Protein AF-A0A376LD91-F1 (afdb_monomer)

pLDDT: mean 70.69, std 23.69, range [25.81, 95.69]

Sequence (112 aa):
MRTGCEPTRFGNEAKTIIQGDALTELKKIPAESVDLIFADPPYNIGKNFDGLIEAWKEDLFIDWLFEVIAECHRVLKKAGQHVHHEQHGKHALYRSPVPQAFYHQKSHRLVI

Structure (mmCIF, N/CA/C/O backbone):
data_AF-A0A376LD91-F1
#
_entry.id   AF-A0A376LD91-F1
#
loop_
_atom_site.group_PDB
_atom_site.id
_atom_site.type_symbol
_atom_site.label_atom_id
_atom_site.label_alt_id
_atom_site.label_comp_id
_atom_site.label_asym_id
_atom_site.label_entity_id
_atom_site.label_seq_id
_atom_site.pdbx_PDB_ins_code
_atom_site.Cartn_x
_atom_site.Cartn_y
_atom_site.C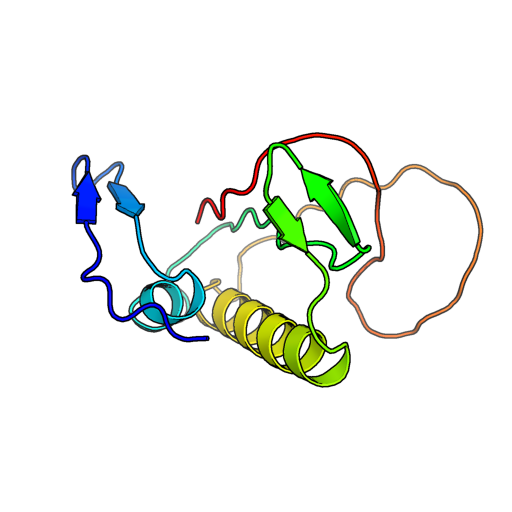artn_z
_atom_site.occupancy
_atom_site.B_iso_or_equiv
_atom_site.auth_seq_id
_atom_site.auth_comp_id
_atom_site.auth_asym_id
_atom_site.auth_atom_id
_atom_site.pdbx_PDB_model_num
ATOM 1 N N . MET A 1 1 ? 0.394 3.461 -14.716 1.00 49.72 1 MET A N 1
ATOM 2 C CA . MET A 1 1 ? -0.777 3.137 -15.567 1.00 49.72 1 MET A CA 1
ATOM 3 C C . MET A 1 1 ? -1.907 2.734 -14.643 1.00 49.72 1 MET A C 1
ATOM 5 O O . MET A 1 1 ? -1.678 1.860 -13.827 1.00 49.72 1 MET A O 1
ATOM 9 N N . ARG A 1 2 ? -3.077 3.373 -14.729 1.00 52.41 2 ARG A N 1
ATOM 10 C CA . ARG A 1 2 ? -4.271 2.924 -14.001 1.00 52.41 2 ARG A CA 1
ATOM 11 C C . ARG A 1 2 ? -4.942 1.862 -14.857 1.00 52.41 2 ARG A C 1
ATOM 13 O O . ARG A 1 2 ? -5.363 2.168 -15.972 1.00 52.41 2 ARG A O 1
ATOM 20 N N . THR A 1 3 ? -4.971 0.620 -14.396 1.00 54.03 3 THR A N 1
ATOM 21 C CA . THR A 1 3 ? -5.746 -0.421 -15.066 1.00 54.03 3 THR A CA 1
ATOM 22 C C . THR A 1 3 ? -7.217 -0.107 -14.801 1.00 54.03 3 THR A C 1
ATOM 24 O O . THR A 1 3 ? -7.675 -0.136 -13.667 1.00 54.03 3 THR A O 1
ATOM 27 N N . GLY A 1 4 ? -7.967 0.275 -15.837 1.00 56.44 4 GLY A N 1
ATOM 28 C CA . GLY A 1 4 ? -9.409 0.554 -15.747 1.00 56.44 4 GLY A CA 1
ATOM 29 C C . GLY A 1 4 ? -10.257 -0.708 -15.543 1.00 56.44 4 GLY A C 1
ATOM 30 O O . GLY A 1 4 ? -11.315 -0.832 -16.146 1.00 56.44 4 GLY A O 1
ATOM 31 N N . CYS A 1 5 ? -9.749 -1.679 -14.785 1.00 60.91 5 CYS A N 1
ATOM 32 C CA . CYS A 1 5 ? -10.431 -2.925 -14.478 1.00 60.91 5 CYS A CA 1
ATOM 33 C C . CYS A 1 5 ? -11.226 -2.744 -13.185 1.00 60.91 5 CYS A C 1
ATOM 35 O O . CYS A 1 5 ? -10.675 -2.298 -12.177 1.00 60.91 5 CYS A O 1
ATOM 37 N N . GLU A 1 6 ? -12.507 -3.101 -13.215 1.00 79.25 6 GLU A N 1
ATOM 38 C CA . GLU A 1 6 ? -13.341 -3.112 -12.017 1.00 79.25 6 GLU A CA 1
ATOM 39 C C . GLU A 1 6 ? -12.817 -4.153 -11.013 1.00 79.25 6 GLU A C 1
ATOM 41 O O . GLU A 1 6 ? -12.515 -5.290 -11.398 1.00 79.25 6 GLU A O 1
ATOM 46 N N . PRO A 1 7 ? -12.690 -3.800 -9.722 1.00 86.38 7 PRO A N 1
ATOM 47 C CA . PRO A 1 7 ? -12.153 -4.710 -8.726 1.00 86.38 7 PRO A CA 1
ATOM 48 C C . PRO A 1 7 ? -13.110 -5.878 -8.490 1.00 86.38 7 PRO A C 1
ATOM 50 O O . PRO A 1 7 ? -14.311 -5.696 -8.286 1.00 86.38 7 PRO A O 1
ATOM 53 N N . THR A 1 8 ? -12.567 -7.092 -8.440 1.00 88.62 8 THR A N 1
ATOM 54 C CA . THR A 1 8 ? -13.334 -8.285 -8.059 1.00 88.62 8 THR A CA 1
ATOM 55 C C . THR A 1 8 ? -13.065 -8.632 -6.600 1.00 88.62 8 THR A C 1
ATOM 57 O O . THR A 1 8 ? -11.917 -8.613 -6.152 1.00 88.62 8 THR A O 1
ATOM 60 N N . ARG A 1 9 ? -14.122 -8.947 -5.843 1.00 89.25 9 ARG A N 1
ATOM 61 C CA . ARG A 1 9 ? -14.038 -9.331 -4.428 1.00 89.25 9 ARG A CA 1
ATOM 62 C C . ARG A 1 9 ? -14.380 -10.803 -4.259 1.00 89.25 9 ARG A C 1
ATOM 64 O O . ARG A 1 9 ? -15.391 -11.268 -4.777 1.00 89.25 9 ARG A O 1
ATOM 71 N N . PHE A 1 10 ? -13.567 -11.509 -3.488 1.00 89.88 10 PHE A N 1
ATOM 72 C CA . PHE A 1 10 ? -13.781 -12.908 -3.131 1.00 89.88 10 PHE A CA 1
ATOM 73 C C . PHE A 1 10 ? -13.782 -13.059 -1.608 1.00 89.88 10 PHE A C 1
ATOM 75 O O . PHE A 1 10 ? -13.041 -12.357 -0.922 1.00 89.88 10 PHE A O 1
ATOM 82 N N . GLY A 1 11 ? -14.564 -14.000 -1.078 1.00 90.56 11 GLY A N 1
ATOM 83 C CA . GLY A 1 11 ? -14.616 -14.296 0.358 1.00 90.56 11 GLY A CA 1
ATOM 84 C C . GLY A 1 11 ? -15.815 -13.672 1.075 1.00 90.56 11 GLY A C 1
ATOM 85 O O . GLY A 1 11 ? -16.901 -13.585 0.507 1.00 90.56 11 GLY A O 1
ATOM 86 N N . ASN A 1 12 ? -15.631 -13.306 2.345 1.00 89.50 12 ASN A N 1
ATOM 87 C CA . ASN A 1 12 ? -16.672 -12.764 3.224 1.00 89.50 12 ASN A CA 1
ATOM 88 C C . ASN A 1 12 ? -16.124 -11.648 4.132 1.00 89.50 12 ASN A C 1
ATOM 90 O O . ASN A 1 12 ? -14.953 -11.282 4.043 1.00 89.50 12 ASN A O 1
ATOM 94 N N . GLU A 1 13 ? -16.957 -11.139 5.041 1.00 85.00 13 GLU A N 1
ATOM 95 C CA . GLU A 1 13 ? -16.606 -10.030 5.943 1.00 85.00 13 GLU A CA 1
ATOM 96 C C . GLU A 1 13 ? -15.368 -10.293 6.813 1.00 85.00 13 GLU A C 1
ATOM 98 O O . GLU A 1 13 ? -14.611 -9.369 7.090 1.00 85.00 13 GLU A O 1
ATOM 103 N N . ALA A 1 14 ? -15.121 -11.542 7.218 1.00 87.88 14 ALA A N 1
ATOM 104 C CA . ALA A 1 14 ? -13.965 -11.885 8.044 1.00 87.88 14 ALA A CA 1
ATOM 105 C C . ALA A 1 14 ? -12.671 -12.029 7.228 1.00 87.88 14 ALA A C 1
ATOM 107 O O . ALA A 1 14 ? -11.580 -11.856 7.767 1.00 87.88 14 ALA A O 1
ATOM 108 N N . LYS A 1 15 ? -12.777 -12.424 5.951 1.00 88.75 15 LYS A N 1
ATOM 109 C CA . LYS A 1 15 ? -11.643 -12.684 5.052 1.00 88.75 15 LYS A CA 1
ATOM 110 C C . LYS A 1 15 ? -12.039 -12.336 3.626 1.00 88.75 15 LYS A C 1
ATOM 112 O O . LYS A 1 15 ? -12.772 -13.090 2.984 1.00 88.75 15 LYS A O 1
ATOM 117 N N . THR A 1 16 ? -11.528 -11.220 3.125 1.00 91.06 16 THR A N 1
ATOM 118 C CA . THR A 1 16 ? -11.797 -10.753 1.764 1.00 91.06 16 THR A CA 1
ATOM 119 C C . THR A 1 16 ? -10.503 -10.686 0.961 1.00 91.06 16 THR A C 1
ATOM 121 O O . THR A 1 16 ? -9.488 -10.201 1.447 1.00 91.06 16 THR A O 1
A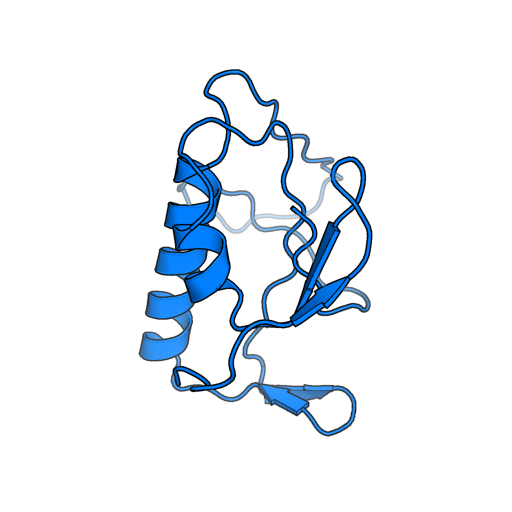TOM 124 N N . ILE A 1 17 ? -10.553 -11.142 -0.288 1.00 91.00 17 ILE A N 1
ATOM 125 C CA . ILE A 1 17 ? -9.509 -10.921 -1.291 1.00 91.00 17 ILE A CA 1
ATOM 126 C C . ILE A 1 17 ? -10.049 -9.908 -2.293 1.00 91.00 17 ILE A C 1
ATOM 128 O O . ILE A 1 17 ? -11.128 -10.109 -2.854 1.00 91.00 17 ILE A 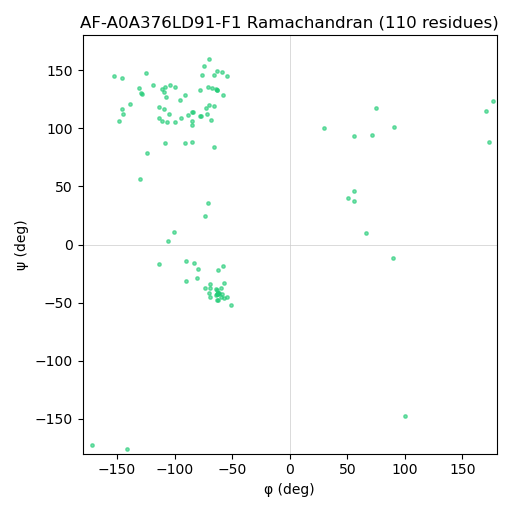O 1
ATOM 132 N N . ILE A 1 18 ? -9.294 -8.838 -2.528 1.00 90.38 18 ILE A N 1
ATOM 133 C CA . ILE A 1 18 ? -9.616 -7.823 -3.529 1.00 90.38 18 ILE A CA 1
ATOM 134 C C . ILE A 1 18 ? -8.609 -7.958 -4.669 1.00 90.38 18 ILE A C 1
ATOM 136 O O . ILE A 1 18 ? -7.411 -7.777 -4.472 1.00 90.38 18 ILE A O 1
ATOM 140 N N . GLN A 1 19 ? -9.095 -8.290 -5.861 1.00 88.94 19 GLN A N 1
ATOM 141 C CA . GLN A 1 19 ? -8.297 -8.317 -7.080 1.00 88.94 19 GLN A CA 1
ATOM 142 C C . GLN A 1 19 ? -8.557 -7.031 -7.868 1.00 88.94 19 GLN A C 1
ATOM 144 O O . GLN A 1 19 ? -9.609 -6.889 -8.490 1.00 88.94 19 GLN A O 1
ATOM 149 N N . GLY A 1 20 ? -7.601 -6.104 -7.843 1.00 88.75 20 GLY A N 1
ATOM 150 C CA . GLY A 1 20 ? -7.689 -4.807 -8.514 1.00 88.75 20 GLY A CA 1
ATOM 151 C C . GLY A 1 20 ? -6.364 -4.044 -8.465 1.00 88.75 20 GLY A C 1
ATOM 152 O O . GLY A 1 20 ? -5.347 -4.588 -8.031 1.00 88.75 20 GLY A O 1
ATOM 153 N N . ASP A 1 21 ? -6.374 -2.786 -8.908 1.00 89.38 21 ASP A N 1
ATOM 154 C CA . ASP A 1 21 ? -5.233 -1.881 -8.733 1.00 89.38 21 ASP A CA 1
ATOM 155 C C . ASP A 1 21 ? -5.030 -1.577 -7.241 1.00 89.38 21 ASP A C 1
ATOM 157 O O . ASP A 1 21 ? -5.918 -1.041 -6.574 1.00 89.38 21 ASP A O 1
ATOM 161 N N . ALA A 1 22 ? -3.859 -1.939 -6.714 1.00 87.88 22 ALA A N 1
ATOM 162 C CA . ALA A 1 22 ? -3.589 -1.884 -5.280 1.00 87.88 22 ALA A CA 1
ATOM 163 C C . ALA A 1 22 ? -3.753 -0.470 -4.706 1.00 87.88 22 ALA A C 1
ATOM 165 O O . ALA A 1 22 ? -4.355 -0.303 -3.649 1.00 87.88 22 ALA A O 1
ATOM 166 N N . LEU A 1 23 ? -3.265 0.550 -5.413 1.00 89.62 23 LEU A N 1
ATOM 167 C CA . LEU A 1 23 ? -3.327 1.932 -4.951 1.00 89.62 23 LEU A CA 1
ATOM 168 C C . LEU A 1 23 ? -4.767 2.465 -4.974 1.00 89.62 23 LEU A C 1
ATOM 170 O O . LEU A 1 23 ? -5.201 3.140 -4.040 1.00 89.62 23 LEU A O 1
ATOM 174 N N . THR A 1 24 ? -5.528 2.150 -6.023 1.00 90.38 24 THR A N 1
ATOM 175 C CA . THR A 1 24 ? -6.947 2.507 -6.115 1.00 90.38 24 THR A CA 1
ATOM 176 C C . THR A 1 24 ? -7.775 1.854 -5.010 1.00 90.38 24 THR A C 1
ATOM 178 O O . THR A 1 24 ? -8.620 2.530 -4.423 1.00 90.38 24 THR A O 1
ATOM 181 N N . GLU A 1 25 ? -7.549 0.577 -4.698 1.00 90.81 25 GLU A N 1
ATOM 182 C CA . GLU A 1 25 ? -8.306 -0.113 -3.647 1.00 90.81 25 GLU A CA 1
ATOM 183 C C . GLU A 1 25 ? -7.892 0.328 -2.239 1.00 90.81 25 GLU A C 1
ATOM 185 O O . GLU A 1 25 ? -8.756 0.531 -1.387 1.00 90.81 25 GLU A O 1
ATOM 190 N N . LEU A 1 26 ? -6.601 0.574 -2.006 1.00 91.00 26 LEU A N 1
ATOM 191 C CA . LEU A 1 26 ? -6.086 1.066 -0.727 1.00 91.00 26 LEU A CA 1
ATOM 192 C C . LEU A 1 26 ? -6.700 2.425 -0.345 1.00 91.00 26 LEU A C 1
ATOM 194 O O . LEU A 1 26 ? -7.081 2.638 0.806 1.00 91.00 26 LEU A O 1
ATOM 198 N N . LYS A 1 27 ? -6.924 3.309 -1.326 1.00 93.81 27 LYS A N 1
ATOM 199 C CA . LYS A 1 27 ? -7.617 4.598 -1.132 1.00 93.81 27 LYS A CA 1
ATOM 200 C C . LYS A 1 27 ? -9.068 4.476 -0.669 1.00 93.81 27 LYS A C 1
ATOM 202 O O . LYS A 1 27 ? -9.606 5.425 -0.104 1.00 93.81 27 LYS A O 1
ATOM 207 N N . LYS A 1 28 ? -9.718 3.332 -0.898 1.00 93.44 28 LYS A N 1
ATOM 208 C CA . LYS A 1 28 ? -11.100 3.079 -0.452 1.00 93.44 28 LYS A CA 1
ATOM 209 C C . LYS A 1 28 ? -11.160 2.615 1.005 1.00 93.44 28 LYS A C 1
ATOM 211 O O . LYS A 1 28 ? -12.235 2.632 1.600 1.00 93.44 28 LYS A O 1
ATOM 216 N N . ILE A 1 29 ? -10.033 2.191 1.577 1.00 92.56 29 ILE A N 1
ATOM 217 C CA . ILE A 1 29 ? -9.957 1.717 2.959 1.00 92.56 29 ILE A CA 1
ATOM 218 C C . ILE A 1 29 ? -9.948 2.928 3.909 1.00 92.56 29 ILE A C 1
ATOM 220 O O . ILE A 1 29 ? -9.191 3.881 3.676 1.00 92.56 29 ILE A O 1
ATOM 224 N N . PRO A 1 30 ? -10.766 2.929 4.981 1.00 95.25 30 PRO A N 1
ATOM 225 C CA . PRO A 1 30 ? -10.791 4.021 5.950 1.00 95.25 30 PRO A CA 1
ATOM 226 C C . PRO A 1 30 ? -9.427 4.258 6.610 1.00 95.25 30 PRO A C 1
ATOM 228 O O . PRO A 1 30 ? -8.644 3.329 6.808 1.00 95.25 30 PRO A O 1
ATOM 231 N N . ALA A 1 31 ? -9.144 5.511 6.967 1.00 95.50 31 ALA A N 1
ATOM 232 C CA . ALA A 1 31 ? -7.943 5.837 7.732 1.00 95.50 31 ALA A CA 1
ATOM 233 C C . ALA A 1 31 ? -7.977 5.160 9.113 1.00 95.50 31 ALA A C 1
ATOM 235 O O . ALA A 1 31 ? -9.060 4.970 9.666 1.00 95.50 31 ALA A O 1
ATOM 236 N N . GLU A 1 32 ? -6.806 4.820 9.656 1.00 94.88 32 GLU A N 1
ATOM 237 C CA . GLU A 1 32 ? -6.661 4.249 11.005 1.00 94.88 32 GLU A CA 1
ATOM 238 C C . GLU A 1 32 ? -7.592 3.047 11.276 1.00 94.88 32 GLU A C 1
ATOM 240 O O . GLU A 1 32 ? -8.172 2.909 12.352 1.00 94.88 32 GLU A O 1
ATOM 245 N N . SER A 1 33 ? -7.762 2.168 10.289 1.00 93.94 33 SER A N 1
ATOM 246 C CA . SER A 1 33 ? -8.654 1.002 10.369 1.00 93.94 33 SER A CA 1
ATOM 247 C C . SER A 1 33 ? -7.919 -0.337 10.353 1.00 93.94 33 SER A C 1
ATOM 249 O O . SER A 1 33 ? -8.481 -1.339 10.794 1.00 93.94 33 SER A O 1
ATOM 251 N N . VAL A 1 34 ? -6.653 -0.345 9.935 1.00 91.31 34 VAL A N 1
ATOM 252 C CA . VAL A 1 34 ? -5.816 -1.538 9.789 1.00 91.31 34 VAL A CA 1
ATOM 253 C C . VAL A 1 34 ? -4.811 -1.629 10.939 1.00 91.31 34 VAL A C 1
ATOM 255 O O . VAL A 1 34 ? -4.216 -0.627 11.337 1.00 91.31 34 VAL A O 1
ATOM 258 N N . ASP A 1 35 ? -4.625 -2.829 11.486 1.00 89.81 35 ASP A N 1
ATOM 259 C CA . ASP A 1 35 ? -3.686 -3.089 12.588 1.00 89.81 35 ASP A CA 1
ATOM 260 C C . ASP A 1 35 ? -2.273 -3.457 12.100 1.00 89.81 35 ASP A C 1
ATOM 262 O O . ASP A 1 35 ? -1.291 -3.140 12.772 1.00 89.81 35 ASP A O 1
ATOM 266 N N . LEU A 1 36 ? -2.163 -4.114 10.940 1.00 88.56 36 LEU A N 1
ATOM 267 C CA . LEU A 1 36 ? -0.914 -4.612 10.361 1.00 88.56 36 LEU A CA 1
ATOM 268 C C . LEU A 1 36 ? -1.025 -4.673 8.832 1.00 88.56 36 LEU A C 1
ATOM 270 O O . LEU A 1 36 ? -2.089 -4.987 8.320 1.00 88.56 36 LEU A O 1
ATOM 274 N N . ILE A 1 37 ? 0.067 -4.398 8.113 1.00 88.75 37 ILE A N 1
ATOM 275 C CA . ILE A 1 37 ? 0.121 -4.437 6.643 1.00 88.75 37 ILE A CA 1
ATOM 276 C C . ILE A 1 37 ? 1.340 -5.251 6.211 1.00 88.75 37 ILE A C 1
ATOM 278 O O . ILE A 1 37 ? 2.441 -5.015 6.710 1.00 88.75 37 ILE A O 1
ATOM 282 N N . PHE A 1 38 ? 1.167 -6.149 5.239 1.00 86.75 38 PHE A N 1
ATOM 283 C CA . PHE A 1 38 ? 2.266 -6.812 4.536 1.00 86.75 38 PHE A CA 1
ATOM 284 C C . PHE A 1 38 ? 2.294 -6.379 3.070 1.00 86.75 38 PHE A C 1
ATOM 286 O O . PHE A 1 38 ? 1.353 -6.637 2.318 1.00 86.75 38 PHE A O 1
ATOM 293 N N . ALA A 1 39 ? 3.393 -5.753 2.646 1.00 86.06 39 ALA A N 1
ATOM 294 C CA . ALA A 1 39 ? 3.572 -5.266 1.283 1.00 86.06 39 ALA A CA 1
ATOM 295 C C . ALA A 1 39 ? 4.892 -5.766 0.680 1.00 86.06 39 ALA A C 1
ATOM 297 O O . ALA A 1 39 ? 5.949 -5.585 1.277 1.00 86.06 39 ALA A O 1
ATOM 298 N N . ASP A 1 40 ? 4.817 -6.338 -0.523 1.00 83.69 40 ASP A N 1
ATOM 299 C CA . ASP A 1 40 ? 5.962 -6.684 -1.381 1.00 83.69 40 ASP A CA 1
ATOM 300 C C . ASP A 1 40 ? 5.759 -6.001 -2.748 1.00 83.69 40 ASP A C 1
ATOM 302 O O . ASP A 1 40 ? 5.209 -6.612 -3.672 1.00 83.69 40 ASP A O 1
ATOM 306 N N . PRO A 1 41 ? 6.038 -4.683 -2.859 1.00 84.00 41 PRO A N 1
ATOM 307 C CA . PRO A 1 41 ? 5.888 -3.955 -4.114 1.00 84.00 41 PRO A CA 1
ATOM 308 C C . PRO A 1 41 ? 6.961 -4.375 -5.139 1.00 84.00 41 PRO A C 1
ATOM 310 O O . PRO A 1 41 ? 8.013 -4.885 -4.756 1.00 84.00 41 PRO A O 1
ATOM 313 N N . PRO A 1 42 ? 6.729 -4.125 -6.441 1.00 82.62 42 PRO A N 1
ATOM 314 C CA . PRO A 1 42 ? 7.709 -4.389 -7.497 1.00 82.62 42 PRO A CA 1
ATOM 315 C C . PRO A 1 42 ? 9.055 -3.706 -7.217 1.00 82.62 42 PRO A C 1
ATOM 317 O O . PRO A 1 42 ? 9.085 -2.593 -6.696 1.00 82.62 42 PRO A O 1
ATOM 320 N N . TYR A 1 43 ? 10.172 -4.338 -7.592 1.00 79.75 43 TYR A N 1
ATOM 321 C CA . TYR A 1 43 ? 11.520 -3.798 -7.333 1.00 79.75 43 TYR A CA 1
ATOM 322 C C . TYR A 1 43 ? 12.041 -2.901 -8.462 1.00 79.75 43 TYR A C 1
ATOM 324 O O . TYR A 1 43 ? 13.045 -2.217 -8.281 1.00 79.75 43 TYR A O 1
ATOM 332 N N . ASN A 1 44 ? 11.394 -2.928 -9.632 1.00 83.38 44 ASN A N 1
ATOM 333 C CA . ASN A 1 44 ? 11.775 -2.148 -10.816 1.00 83.38 44 ASN A CA 1
ATOM 334 C C . ASN A 1 44 ? 13.227 -2.366 -11.300 1.00 83.38 44 ASN A C 1
ATOM 336 O O . ASN A 1 44 ? 13.913 -1.440 -11.726 1.00 83.38 44 ASN A O 1
ATOM 340 N N . ILE A 1 45 ? 13.720 -3.605 -11.217 1.00 81.38 45 ILE A N 1
ATOM 341 C CA . ILE A 1 45 ? 15.124 -3.968 -11.505 1.00 81.38 45 ILE A CA 1
ATOM 342 C C . ILE A 1 45 ? 15.332 -4.582 -12.898 1.00 81.38 45 ILE A C 1
ATOM 344 O O . ILE A 1 45 ? 16.379 -5.173 -13.165 1.00 81.38 45 ILE A O 1
ATOM 348 N N . GLY A 1 46 ? 14.325 -4.524 -13.774 1.00 76.56 46 GLY A N 1
ATOM 349 C CA . GLY A 1 46 ? 14.394 -5.045 -15.144 1.00 76.56 46 GLY A CA 1
ATOM 350 C C . GLY A 1 46 ? 14.533 -6.567 -15.253 1.00 76.56 46 GLY A C 1
ATOM 351 O O . GLY A 1 46 ? 14.797 -7.084 -16.338 1.00 76.56 46 GLY A O 1
ATOM 352 N N . LYS A 1 47 ? 14.372 -7.306 -14.148 1.00 77.62 47 LYS A N 1
ATOM 353 C CA . LYS A 1 47 ? 14.376 -8.772 -14.164 1.00 77.62 47 LYS A CA 1
ATOM 354 C C . LYS A 1 47 ? 13.049 -9.299 -14.698 1.00 77.62 47 LYS A C 1
ATOM 356 O O . LYS A 1 47 ? 11.996 -8.712 -14.472 1.00 77.62 47 LYS A O 1
ATOM 361 N N . ASN A 1 48 ? 13.128 -10.425 -15.400 1.00 74.44 48 ASN A N 1
ATOM 362 C CA . ASN A 1 48 ? 11.961 -11.154 -15.867 1.00 74.44 48 ASN A CA 1
ATOM 363 C C . ASN A 1 48 ? 11.457 -12.072 -14.746 1.00 74.44 48 ASN A C 1
ATOM 365 O O . ASN A 1 48 ? 12.140 -13.022 -14.354 1.00 74.44 48 ASN A O 1
ATOM 369 N N . PHE A 1 49 ? 10.262 -11.775 -14.253 1.00 75.50 49 PHE A N 1
ATOM 370 C CA . PHE A 1 49 ? 9.525 -12.593 -13.307 1.00 75.50 49 PHE A CA 1
ATOM 371 C C . PHE A 1 49 ? 8.338 -13.229 -14.029 1.00 75.50 49 PHE A C 1
ATOM 373 O O . PHE A 1 49 ? 7.245 -12.676 -14.049 1.00 75.50 49 PHE A O 1
ATOM 380 N N . ASP A 1 50 ? 8.568 -14.392 -14.638 1.00 74.06 50 ASP A N 1
ATOM 381 C CA . ASP A 1 50 ? 7.522 -15.184 -15.306 1.00 74.06 50 ASP A CA 1
ATOM 382 C C . ASP A 1 50 ? 6.745 -14.409 -16.393 1.00 74.06 50 ASP A C 1
ATOM 384 O O . ASP A 1 50 ? 5.520 -14.395 -16.453 1.00 74.06 50 ASP A O 1
ATOM 388 N N . GLY A 1 51 ? 7.479 -13.689 -17.243 1.00 71.19 51 GLY A N 1
ATOM 389 C CA . GLY A 1 51 ? 6.930 -12.847 -18.309 1.00 71.19 51 GLY A CA 1
ATOM 390 C C . GLY A 1 51 ? 6.636 -11.407 -17.886 1.00 71.19 51 GLY A C 1
ATOM 391 O O . GLY A 1 51 ? 6.441 -10.556 -18.754 1.00 71.19 51 GLY A O 1
ATOM 392 N N . LEU A 1 52 ? 6.670 -11.098 -16.586 1.00 68.94 52 LEU A N 1
ATOM 393 C CA . LEU A 1 52 ? 6.569 -9.732 -16.081 1.00 68.94 52 LEU A CA 1
ATOM 394 C C . LEU A 1 52 ? 7.964 -9.103 -16.008 1.00 68.94 52 LEU A C 1
ATOM 396 O O . LEU A 1 52 ? 8.803 -9.509 -15.204 1.00 68.94 52 LEU A O 1
ATOM 400 N N . ILE A 1 53 ? 8.223 -8.117 -16.865 1.00 75.12 53 ILE A N 1
ATOM 401 C CA . ILE A 1 53 ? 9.461 -7.332 -16.837 1.00 75.12 53 ILE A CA 1
ATOM 402 C C . ILE A 1 53 ? 9.147 -5.964 -16.242 1.00 75.12 53 ILE A C 1
ATOM 404 O O . ILE A 1 53 ? 8.456 -5.141 -16.844 1.00 75.12 53 ILE A O 1
ATOM 408 N N . GLU A 1 54 ? 9.681 -5.717 -15.053 1.00 74.31 54 GLU A N 1
ATOM 409 C CA . GLU A 1 54 ? 9.508 -4.462 -14.323 1.00 74.31 54 GLU A CA 1
ATOM 410 C C . GLU A 1 54 ? 10.630 -3.491 -14.691 1.00 74.31 54 GLU A C 1
ATOM 412 O O . GLU A 1 54 ? 11.690 -3.477 -14.065 1.00 74.31 54 GLU A O 1
ATOM 417 N N . ALA A 1 55 ? 10.412 -2.726 -15.760 1.00 79.31 55 ALA A N 1
ATOM 418 C CA . ALA A 1 55 ? 11.350 -1.728 -16.274 1.0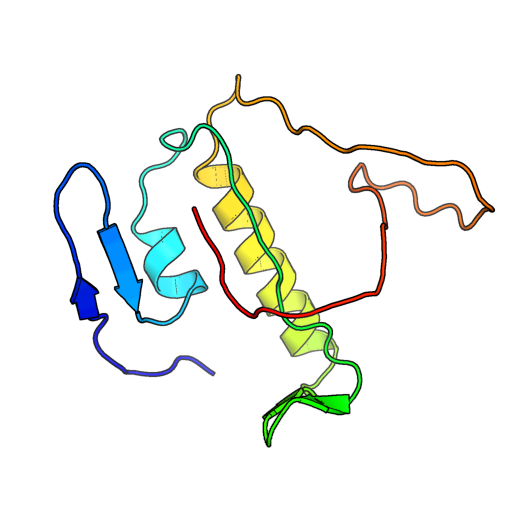0 79.31 55 ALA A CA 1
ATOM 419 C C . ALA A 1 55 ? 10.642 -0.383 -16.506 1.00 79.31 55 ALA A C 1
ATOM 421 O O . ALA A 1 55 ? 10.585 0.147 -17.616 1.00 79.31 55 ALA A O 1
ATOM 422 N N . TRP A 1 56 ? 10.014 0.137 -15.457 1.00 82.00 56 TRP A N 1
ATOM 423 C CA . TRP A 1 56 ? 9.344 1.430 -15.470 1.00 82.00 56 TRP A CA 1
ATOM 424 C C . TRP A 1 56 ? 10.382 2.551 -15.436 1.00 82.00 56 TRP A C 1
ATOM 426 O O . TRP A 1 56 ? 11.476 2.394 -14.888 1.00 82.00 56 TRP A O 1
ATOM 436 N N . LYS A 1 57 ? 10.015 3.720 -15.971 1.00 88.00 57 LYS A N 1
ATOM 437 C CA . LYS A 1 57 ? 10.813 4.933 -15.778 1.00 88.00 57 LYS A CA 1
ATOM 438 C C . LYS A 1 57 ? 10.937 5.206 -14.275 1.00 88.00 57 LYS A C 1
ATOM 440 O O . LYS A 1 57 ? 9.918 5.263 -13.591 1.00 88.00 57 LYS A O 1
ATOM 445 N N . GLU A 1 58 ? 12.166 5.400 -13.808 1.00 85.25 58 GLU A N 1
ATOM 446 C CA . GLU A 1 58 ? 12.508 5.519 -12.387 1.00 85.25 58 GLU A CA 1
ATOM 447 C C . GLU A 1 58 ? 11.644 6.547 -11.644 1.00 85.25 58 GLU A C 1
ATOM 449 O O . GLU A 1 58 ? 10.985 6.174 -10.680 1.00 85.25 58 GLU A O 1
ATOM 454 N N . ASP A 1 59 ? 11.537 7.781 -12.152 1.00 88.25 59 ASP A N 1
ATOM 455 C CA . ASP A 1 59 ? 10.709 8.833 -11.534 1.00 88.25 59 ASP A CA 1
ATOM 456 C C . ASP A 1 59 ? 9.253 8.382 -11.321 1.00 88.25 59 ASP A C 1
ATOM 458 O O . ASP A 1 59 ? 8.688 8.548 -10.248 1.00 88.25 59 ASP A O 1
ATOM 462 N N . LEU A 1 60 ? 8.654 7.745 -12.335 1.00 87.69 60 LEU A N 1
ATOM 463 C CA . LEU A 1 60 ? 7.255 7.309 -12.280 1.00 87.69 60 LEU A CA 1
ATOM 464 C C . LEU A 1 60 ? 7.051 6.155 -11.297 1.00 87.69 60 LEU A C 1
ATOM 466 O O . LEU A 1 60 ? 5.989 6.040 -10.687 1.00 87.69 60 LEU A O 1
ATOM 470 N N . PHE A 1 61 ? 8.046 5.277 -11.183 1.00 86.31 61 PHE A N 1
ATOM 471 C CA . PHE A 1 61 ? 8.031 4.186 -10.221 1.00 86.31 61 PHE A CA 1
ATOM 472 C C . PHE A 1 61 ? 8.165 4.711 -8.790 1.00 86.31 61 PHE A C 1
ATOM 474 O O . PHE A 1 61 ? 7.398 4.300 -7.922 1.00 86.31 61 PHE A O 1
ATOM 481 N N . ILE A 1 62 ? 9.090 5.646 -8.561 1.00 88.06 62 ILE A N 1
ATOM 482 C CA . ILE A 1 62 ? 9.310 6.269 -7.255 1.00 88.06 62 ILE A CA 1
ATOM 483 C C . ILE A 1 62 ? 8.065 7.045 -6.813 1.00 88.06 62 ILE A C 1
ATOM 485 O O . ILE A 1 62 ? 7.599 6.839 -5.692 1.00 88.06 62 ILE A O 1
ATOM 489 N N . ASP A 1 63 ? 7.487 7.869 -7.691 1.00 91.25 63 ASP A N 1
ATOM 490 C CA . ASP A 1 63 ? 6.266 8.630 -7.399 1.00 91.25 63 ASP A CA 1
ATOM 491 C C . ASP A 1 63 ? 5.113 7.703 -6.992 1.00 91.25 63 ASP A C 1
ATOM 493 O O . ASP A 1 63 ? 4.447 7.922 -5.978 1.00 91.25 63 ASP A O 1
ATOM 497 N N . TRP A 1 64 ? 4.912 6.619 -7.748 1.00 90.31 64 TRP A N 1
ATOM 498 C CA . TRP A 1 64 ? 3.891 5.621 -7.439 1.00 90.31 64 TRP A CA 1
ATOM 499 C C . TRP A 1 64 ? 4.168 4.900 -6.112 1.00 90.31 64 TRP A C 1
ATOM 501 O O . TRP A 1 64 ? 3.253 4.724 -5.308 1.00 90.31 64 TRP A O 1
ATOM 511 N N . LEU A 1 65 ? 5.420 4.509 -5.853 1.00 90.12 65 LEU A N 1
ATOM 512 C CA . LEU A 1 65 ? 5.804 3.811 -4.627 1.00 90.12 65 LEU A CA 1
ATOM 513 C C . LEU A 1 65 ? 5.568 4.686 -3.388 1.00 90.12 65 LEU A C 1
ATOM 515 O O . LEU A 1 65 ? 5.032 4.202 -2.390 1.00 90.12 65 LEU A O 1
ATOM 519 N N . PHE A 1 66 ? 5.910 5.975 -3.454 1.00 90.94 66 PHE A N 1
ATOM 520 C CA . PHE A 1 66 ? 5.627 6.917 -2.370 1.00 90.94 66 PHE A CA 1
ATOM 521 C C . PHE A 1 66 ? 4.128 7.090 -2.131 1.00 90.94 66 PHE A C 1
ATOM 523 O O . PHE A 1 66 ? 3.705 7.150 -0.976 1.00 90.94 66 PHE A O 1
ATOM 530 N N . GLU A 1 67 ? 3.320 7.120 -3.192 1.00 93.00 67 GLU A N 1
ATOM 531 C CA . GLU A 1 67 ? 1.864 7.197 -3.069 1.00 93.00 67 GLU A CA 1
ATOM 532 C C . GLU A 1 67 ? 1.294 5.955 -2.363 1.00 93.00 67 GLU A C 1
ATOM 534 O O . GLU A 1 67 ? 0.472 6.080 -1.456 1.00 93.00 67 GLU A O 1
ATOM 539 N N . VAL A 1 68 ? 1.786 4.758 -2.702 1.00 90.44 68 VAL A N 1
ATOM 540 C CA . VAL A 1 68 ? 1.402 3.504 -2.030 1.00 90.44 68 VAL A CA 1
ATOM 541 C C . VAL A 1 68 ? 1.800 3.517 -0.554 1.00 90.44 68 VAL A C 1
ATOM 543 O O . VAL A 1 68 ? 0.975 3.207 0.303 1.00 90.44 68 VAL A O 1
ATOM 546 N N . ILE A 1 69 ? 3.036 3.910 -0.232 1.00 91.19 69 ILE A N 1
ATOM 547 C CA . ILE A 1 69 ? 3.520 3.967 1.157 1.00 91.19 69 ILE A CA 1
ATOM 548 C C . ILE A 1 69 ? 2.705 4.971 1.985 1.00 91.19 69 ILE A C 1
ATOM 550 O O . ILE A 1 69 ? 2.340 4.674 3.125 1.00 91.19 69 ILE A O 1
ATOM 554 N N . ALA A 1 70 ? 2.389 6.140 1.422 1.00 93.38 70 ALA A N 1
ATOM 555 C CA . ALA A 1 70 ? 1.584 7.156 2.094 1.00 93.38 70 ALA A CA 1
ATOM 556 C C . ALA A 1 70 ? 0.174 6.641 2.422 1.00 93.38 70 ALA A C 1
ATOM 558 O O . ALA A 1 70 ? -0.327 6.848 3.529 1.00 93.38 70 ALA A O 1
ATOM 559 N N . GLU A 1 71 ? -0.446 5.920 1.491 1.00 93.38 71 GLU A N 1
ATOM 560 C CA . GLU A 1 71 ? -1.758 5.316 1.701 1.00 93.38 71 GLU A CA 1
ATOM 561 C C . GLU A 1 71 ? -1.714 4.160 2.715 1.00 93.38 71 GLU A C 1
ATOM 563 O O . GLU A 1 71 ? -2.603 4.068 3.562 1.00 93.38 71 GLU A O 1
ATOM 568 N N . CYS A 1 72 ? -0.654 3.341 2.721 1.00 92.31 72 CYS A N 1
ATOM 569 C CA . CYS A 1 72 ? -0.442 2.317 3.752 1.00 92.31 72 CYS A CA 1
ATOM 570 C C . CYS A 1 72 ? -0.351 2.954 5.146 1.00 92.31 72 CYS A C 1
ATOM 572 O O . CYS A 1 72 ? -1.002 2.506 6.087 1.00 92.31 72 CYS A O 1
ATOM 574 N N . HIS A 1 73 ? 0.410 4.042 5.275 1.00 91.94 73 HIS A N 1
ATOM 575 C CA . HIS A 1 73 ? 0.513 4.776 6.532 1.00 91.94 73 HIS A CA 1
ATOM 576 C C . HIS A 1 73 ? -0.831 5.390 6.955 1.00 91.94 73 HIS A C 1
ATOM 578 O O . HIS A 1 73 ? -1.165 5.377 8.136 1.00 91.94 73 HIS A O 1
ATOM 584 N N . ARG A 1 74 ? -1.631 5.911 6.013 1.00 95.69 74 ARG A N 1
ATOM 585 C CA . ARG A 1 74 ? -2.952 6.493 6.305 1.00 95.69 74 ARG A CA 1
ATOM 586 C C . ARG A 1 74 ? -3.924 5.469 6.895 1.00 95.69 74 ARG A C 1
ATOM 588 O O . ARG A 1 74 ? -4.699 5.813 7.788 1.00 95.69 74 ARG A O 1
ATOM 595 N N . VAL A 1 75 ? -3.944 4.243 6.371 1.00 94.94 75 VAL A N 1
ATOM 596 C CA . VAL A 1 75 ? -4.900 3.212 6.816 1.00 94.94 75 VAL A CA 1
ATOM 597 C C . VAL A 1 75 ? -4.478 2.533 8.116 1.00 94.94 75 VAL A C 1
ATOM 599 O O . VAL A 1 75 ? -5.337 1.995 8.814 1.00 94.94 75 VAL A O 1
ATOM 602 N N . LEU A 1 76 ? -3.193 2.580 8.472 1.00 92.25 76 LEU A N 1
ATOM 603 C CA . LEU A 1 76 ? -2.681 1.999 9.707 1.00 92.25 76 LEU A CA 1
ATOM 604 C C . LEU A 1 76 ? -3.126 2.807 10.938 1.00 92.25 76 LEU A C 1
ATOM 606 O O . LEU A 1 76 ? -3.067 4.036 10.964 1.00 92.25 76 LEU A O 1
ATOM 610 N N . LYS A 1 77 ? -3.563 2.119 11.994 1.00 90.31 77 LYS A N 1
ATOM 611 C CA . LYS A 1 77 ? -3.878 2.735 13.294 1.00 90.31 77 LYS A CA 1
ATOM 612 C C . LYS A 1 77 ? -2.623 3.310 13.957 1.00 90.31 77 LYS A C 1
ATOM 614 O O . LYS A 1 77 ? -1.569 2.682 13.945 1.00 90.31 77 LYS A O 1
ATOM 619 N N . LYS A 1 78 ? -2.765 4.426 14.689 1.00 78.69 78 LYS A N 1
ATOM 620 C CA . LYS A 1 78 ? -1.661 5.084 15.433 1.00 78.69 78 LYS A CA 1
ATOM 621 C C . LYS A 1 78 ? -0.949 4.198 16.471 1.00 78.69 78 LYS A C 1
ATOM 623 O O . LYS A 1 78 ? 0.145 4.544 16.902 1.00 78.69 78 LYS A O 1
ATOM 628 N N . ALA A 1 79 ? -1.573 3.098 16.900 1.00 59.88 79 ALA A N 1
ATOM 629 C CA . ALA A 1 79 ? -1.032 2.145 17.874 1.00 59.88 79 ALA A CA 1
ATOM 630 C C . ALA A 1 79 ? -0.563 0.809 17.253 1.00 59.88 79 ALA A C 1
ATOM 632 O O . ALA A 1 79 ? -0.157 -0.088 17.991 1.00 59.88 79 ALA A O 1
ATOM 633 N N . GLY A 1 80 ? -0.623 0.653 15.923 1.00 51.34 80 GLY A N 1
ATOM 634 C CA . GLY A 1 80 ? -0.155 -0.548 15.227 1.00 51.34 80 GLY A CA 1
ATOM 635 C C . GLY A 1 80 ? 1.370 -0.650 15.267 1.00 51.34 80 GLY A C 1
ATOM 636 O O . GLY A 1 80 ? 2.075 0.243 14.801 1.00 51.34 80 GLY A O 1
ATOM 637 N N . GLN A 1 81 ? 1.899 -1.723 15.858 1.00 46.75 81 GLN A N 1
ATOM 638 C CA . GLN A 1 81 ? 3.338 -1.972 15.916 1.00 46.75 81 GLN A CA 1
ATOM 639 C C . GLN A 1 81 ? 3.862 -2.398 14.539 1.00 46.75 81 GLN A C 1
ATOM 641 O O . GLN A 1 81 ? 3.522 -3.466 14.036 1.00 46.75 81 GLN A O 1
ATOM 646 N N . HIS A 1 82 ? 4.754 -1.596 13.958 1.00 47.03 82 HIS A N 1
ATOM 647 C CA . HIS A 1 82 ? 5.643 -2.052 12.891 1.00 47.03 82 HIS A CA 1
ATOM 648 C C . HIS A 1 82 ? 6.647 -3.057 13.481 1.00 47.03 82 HIS A C 1
ATOM 650 O O . HIS A 1 82 ? 7.550 -2.664 14.220 1.00 47.03 82 HIS A O 1
ATOM 656 N N . VAL A 1 83 ? 6.509 -4.350 13.179 1.00 41.03 83 VAL A N 1
ATOM 657 C CA . VAL A 1 83 ? 7.499 -5.369 13.565 1.00 41.03 83 VAL A CA 1
ATOM 658 C C . VAL A 1 83 ? 8.475 -5.579 12.404 1.00 41.03 83 VAL A C 1
ATOM 660 O O . VAL A 1 83 ? 8.118 -6.168 11.389 1.00 41.03 83 VAL A O 1
ATOM 663 N N . HIS A 1 84 ? 9.718 -5.117 12.566 1.00 41.78 84 HIS A N 1
ATOM 664 C CA . HIS A 1 84 ? 10.858 -5.478 11.714 1.00 41.78 84 HIS A CA 1
ATOM 665 C C . HIS A 1 84 ? 11.821 -6.382 12.503 1.00 41.78 84 HIS A C 1
ATOM 667 O O . HIS A 1 84 ? 12.193 -6.054 13.627 1.00 41.78 84 HIS A O 1
ATOM 673 N N . HIS A 1 85 ? 12.244 -7.508 11.919 1.00 37.50 85 HIS A N 1
ATOM 674 C CA . HIS A 1 85 ? 13.314 -8.364 12.449 1.00 37.50 85 HIS A CA 1
ATOM 675 C C . HIS A 1 85 ? 14.657 -7.999 11.782 1.00 37.50 85 HIS A C 1
ATOM 677 O O . HIS A 1 85 ? 14.760 -8.040 10.559 1.00 37.50 85 HIS A O 1
ATOM 683 N N . GLU A 1 86 ? 15.686 -7.671 12.576 1.00 37.91 86 GLU A N 1
ATOM 684 C CA . GLU A 1 86 ? 17.038 -7.296 12.116 1.00 37.91 86 GLU A CA 1
ATOM 685 C C . GLU A 1 86 ? 18.070 -8.406 12.420 1.00 37.91 86 GLU A C 1
ATOM 687 O O . GLU A 1 86 ? 18.101 -8.961 13.520 1.00 37.91 86 GLU A O 1
ATOM 692 N N . GLN A 1 87 ? 18.934 -8.724 11.447 1.00 38.22 87 GLN A N 1
ATOM 693 C CA . GLN A 1 87 ? 20.162 -9.521 11.606 1.00 38.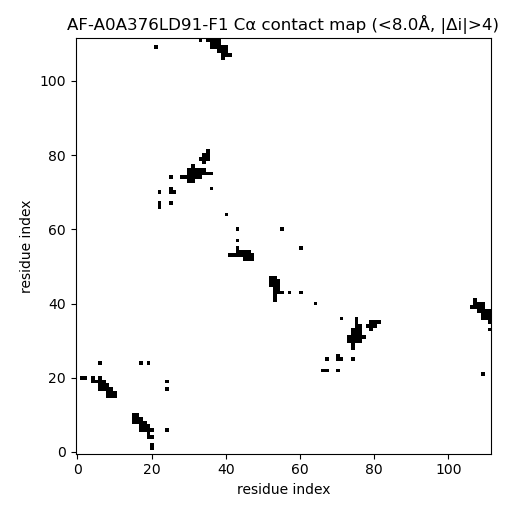22 87 GLN A CA 1
ATOM 694 C C . GLN A 1 87 ? 21.326 -8.741 10.960 1.00 38.22 87 GLN A C 1
ATOM 696 O O . GLN A 1 87 ? 21.213 -8.256 9.835 1.00 38.22 87 GLN A O 1
ATOM 701 N N . HIS A 1 88 ? 22.429 -8.587 1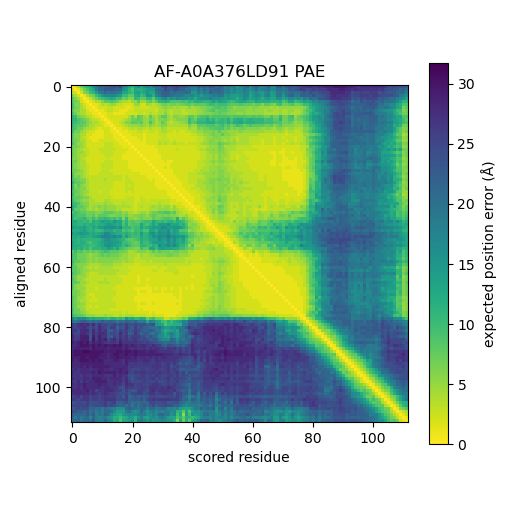1.698 1.00 36.06 88 HIS A N 1
ATOM 702 C CA . HIS A 1 88 ? 23.526 -7.646 11.429 1.00 36.06 88 HIS A CA 1
ATOM 703 C C . HIS A 1 88 ? 24.308 -7.878 10.116 1.00 36.06 88 HIS A C 1
ATOM 705 O O . HIS A 1 88 ? 24.828 -8.969 9.887 1.00 36.06 88 HIS A O 1
ATOM 711 N N . GLY A 1 89 ? 24.551 -6.805 9.336 1.00 34.97 89 GLY A N 1
ATOM 712 C CA . GLY A 1 89 ? 25.581 -6.806 8.281 1.00 34.97 89 GLY A CA 1
ATOM 713 C C . GLY A 1 89 ? 25.669 -5.588 7.333 1.00 34.97 89 GLY A C 1
ATOM 714 O O . GLY A 1 89 ? 25.164 -5.652 6.225 1.00 34.97 89 GLY A O 1
ATOM 715 N N . LYS A 1 90 ? 26.455 -4.567 7.732 1.00 34.69 90 LYS A N 1
ATOM 716 C CA . LYS A 1 90 ? 27.231 -3.571 6.927 1.00 34.69 90 LYS A CA 1
ATOM 717 C C . LYS A 1 90 ? 26.526 -2.442 6.116 1.00 34.69 90 LYS A C 1
ATOM 719 O O . LYS A 1 90 ? 26.257 -2.568 4.933 1.00 34.69 90 LYS A O 1
ATOM 724 N N . HIS A 1 91 ? 26.425 -1.278 6.780 1.00 33.59 91 HIS A N 1
ATOM 725 C CA . HIS A 1 91 ? 26.651 0.128 6.359 1.00 33.59 91 HIS A CA 1
ATOM 726 C C . HIS A 1 91 ? 26.409 0.581 4.895 1.00 33.59 91 HIS A C 1
ATOM 728 O O . HIS A 1 91 ? 27.322 0.579 4.073 1.00 33.59 91 HIS A O 1
ATOM 734 N N . ALA A 1 92 ? 25.249 1.214 4.681 1.00 30.70 92 ALA A N 1
ATOM 735 C CA . ALA A 1 92 ? 25.092 2.464 3.929 1.00 30.70 92 ALA A CA 1
ATOM 736 C C . ALA A 1 92 ? 24.077 3.342 4.695 1.00 30.70 92 ALA A C 1
ATOM 738 O O . ALA A 1 92 ? 22.973 2.901 4.998 1.00 30.70 92 ALA A O 1
ATOM 739 N N . LEU A 1 93 ? 24.485 4.546 5.106 1.00 33.78 93 LEU A N 1
ATOM 740 C CA . LEU A 1 93 ? 23.686 5.454 5.936 1.00 33.78 93 LEU A CA 1
ATOM 741 C C . LEU A 1 93 ? 22.751 6.296 5.053 1.00 33.78 93 LEU A C 1
ATOM 743 O O . LEU A 1 93 ? 23.191 7.285 4.471 1.00 33.78 93 LEU A O 1
ATOM 747 N N . TYR A 1 94 ? 21.464 5.947 5.009 1.00 30.02 94 TYR A N 1
ATOM 748 C CA . TYR A 1 94 ? 20.388 6.834 4.557 1.00 30.02 94 TYR A CA 1
ATOM 749 C C . TYR A 1 94 ? 19.483 7.130 5.762 1.00 30.02 9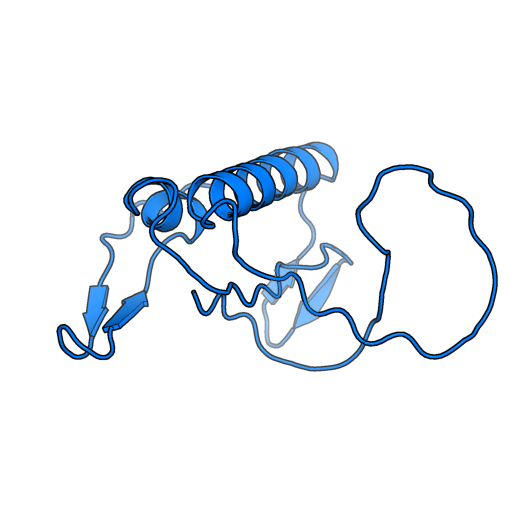4 TYR A C 1
ATOM 751 O O . TYR A 1 94 ? 18.818 6.243 6.290 1.00 30.02 94 TYR A O 1
ATOM 759 N N . ARG A 1 95 ? 19.521 8.366 6.279 1.00 33.47 95 ARG A N 1
ATOM 760 C CA . ARG A 1 95 ? 18.683 8.799 7.411 1.00 33.47 95 ARG A CA 1
ATOM 761 C C . ARG A 1 95 ? 17.312 9.251 6.902 1.00 33.47 95 ARG A C 1
ATOM 763 O O . ARG A 1 95 ? 17.092 10.428 6.652 1.00 33.47 95 ARG A O 1
ATOM 770 N N . SER A 1 96 ? 16.402 8.295 6.796 1.00 30.36 96 SER A N 1
ATOM 771 C CA . SER A 1 96 ? 14.941 8.445 6.818 1.00 30.36 96 SER A CA 1
ATOM 772 C C . SER A 1 96 ? 14.411 7.178 7.511 1.00 30.36 96 SER A C 1
ATOM 774 O O . SER A 1 96 ? 15.050 6.139 7.345 1.00 30.36 96 SER A O 1
ATOM 776 N N . PRO A 1 97 ? 13.352 7.207 8.347 1.00 29.64 97 PRO A N 1
ATOM 777 C CA . PRO A 1 97 ? 13.083 6.158 9.345 1.00 29.64 97 PRO A CA 1
ATOM 778 C C . PRO A 1 97 ? 12.554 4.829 8.771 1.00 29.64 97 PRO A C 1
ATOM 780 O O . PRO A 1 97 ? 11.897 4.071 9.478 1.00 29.64 97 PRO A O 1
ATOM 783 N N . VAL A 1 98 ? 12.837 4.522 7.507 1.00 33.19 98 VAL A N 1
ATOM 784 C CA . VAL A 1 98 ? 12.388 3.309 6.827 1.00 33.19 98 VAL A CA 1
ATOM 785 C C . VAL A 1 98 ? 13.608 2.413 6.584 1.00 33.19 98 VAL A C 1
ATOM 787 O O . VAL A 1 98 ? 14.447 2.747 5.745 1.00 33.19 98 VAL A O 1
ATOM 790 N N . PRO A 1 99 ? 13.767 1.309 7.340 1.00 31.33 99 PRO A N 1
ATOM 791 C CA . PRO A 1 99 ? 14.904 0.412 7.198 1.00 31.33 99 PRO A CA 1
ATOM 792 C C . PRO A 1 99 ? 14.928 -0.248 5.822 1.00 31.33 99 PRO A C 1
ATOM 794 O O . PRO A 1 99 ? 13.934 -0.784 5.340 1.00 31.33 99 PRO A O 1
ATOM 797 N N . GLN A 1 100 ? 16.105 -0.223 5.214 1.00 39.50 100 GLN A N 1
ATOM 798 C CA . GLN A 1 100 ? 16.415 -0.830 3.931 1.00 39.50 100 GLN A CA 1
ATOM 799 C C . GLN A 1 100 ? 16.780 -2.305 4.178 1.00 39.50 100 GLN A C 1
ATOM 801 O O . GLN A 1 100 ? 17.842 -2.584 4.733 1.00 39.50 100 GLN A O 1
ATOM 806 N N . ALA A 1 101 ? 15.894 -3.248 3.829 1.00 33.53 101 ALA A N 1
ATOM 807 C CA . ALA A 1 101 ? 16.088 -4.676 4.104 1.00 33.53 101 ALA A CA 1
ATOM 808 C C . ALA A 1 101 ? 15.533 -5.616 3.004 1.00 33.53 101 ALA A C 1
ATOM 810 O O . ALA A 1 101 ? 14.332 -5.775 2.846 1.00 33.53 101 ALA A O 1
ATOM 811 N N . PHE A 1 102 ? 16.485 -6.282 2.337 1.00 33.38 102 PHE A N 1
ATOM 812 C CA . PHE A 1 102 ? 16.501 -7.648 1.780 1.00 33.38 102 PHE A CA 1
ATOM 813 C C . PHE A 1 102 ? 15.749 -8.074 0.497 1.00 33.38 102 PHE A C 1
ATOM 815 O O . PHE A 1 102 ? 14.538 -8.210 0.422 1.00 33.38 102 PHE A O 1
ATOM 822 N N . TYR A 1 103 ? 16.592 -8.485 -0.463 1.00 37.75 103 TYR A N 1
ATOM 823 C CA . TYR A 1 103 ? 16.355 -9.376 -1.600 1.00 37.75 103 TYR A CA 1
ATOM 824 C C . TYR A 1 103 ? 16.331 -10.860 -1.159 1.00 37.75 103 TYR A C 1
A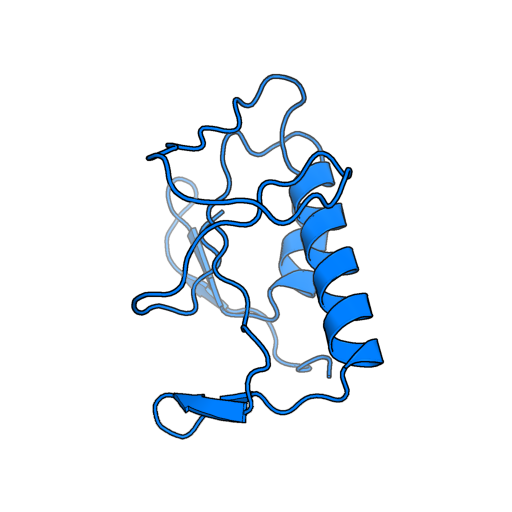TOM 826 O O . TYR A 1 103 ? 17.400 -11.396 -0.873 1.00 37.75 103 TYR A O 1
ATOM 834 N N . HIS A 1 104 ? 15.177 -11.543 -1.188 1.00 25.81 104 HIS A N 1
ATOM 835 C CA . HIS A 1 104 ? 14.968 -12.876 -1.805 1.00 25.81 104 HIS A CA 1
ATOM 836 C C . HIS A 1 104 ? 13.532 -13.404 -1.576 1.00 25.81 104 HIS A C 1
ATOM 838 O O . HIS A 1 104 ? 13.138 -13.680 -0.450 1.00 25.81 104 HIS A O 1
ATOM 844 N N . GLN A 1 105 ? 12.865 -13.701 -2.698 1.00 32.44 105 GLN A N 1
ATOM 845 C CA . GLN A 1 105 ? 11.840 -14.736 -2.916 1.00 32.44 105 GLN A CA 1
ATOM 846 C C . GLN A 1 105 ? 10.331 -14.427 -2.716 1.00 32.44 105 GLN A C 1
ATOM 848 O O . GLN A 1 105 ? 9.767 -14.591 -1.645 1.00 32.44 105 GLN A O 1
ATOM 853 N N . LYS A 1 106 ? 9.690 -14.221 -3.884 1.00 34.16 106 LYS A N 1
ATOM 854 C CA . LYS A 1 106 ? 8.378 -14.706 -4.379 1.00 34.16 106 LYS A CA 1
ATOM 855 C C . LYS A 1 106 ? 7.120 -14.419 -3.540 1.00 34.16 106 LYS A C 1
ATOM 857 O O . LYS A 1 106 ? 6.654 -15.306 -2.835 1.00 34.16 106 LYS A O 1
ATOM 862 N N . SER A 1 107 ? 6.428 -13.319 -3.847 1.00 32.44 107 SER A N 1
ATOM 863 C CA . SER A 1 107 ? 5.022 -13.316 -4.304 1.00 32.44 107 SER A CA 1
ATOM 864 C C . SER A 1 107 ? 4.487 -11.881 -4.331 1.00 32.44 107 SER A C 1
ATOM 866 O O . SER A 1 107 ? 4.250 -11.308 -3.277 1.00 32.44 107 SER A O 1
ATOM 868 N N . HIS A 1 108 ? 4.167 -11.361 -5.519 1.00 40.69 108 HIS A N 1
ATOM 869 C CA . HIS A 1 108 ? 3.504 -10.065 -5.712 1.00 40.69 108 HIS A CA 1
ATOM 870 C C . HIS A 1 108 ? 2.078 -10.097 -5.137 1.00 40.69 108 HIS A C 1
ATOM 872 O O . HIS A 1 108 ? 1.112 -10.407 -5.838 1.00 40.69 108 HIS A O 1
ATOM 878 N N . ARG A 1 109 ? 1.942 -9.856 -3.831 1.00 39.84 109 ARG A N 1
ATOM 879 C CA . ARG A 1 109 ? 0.662 -9.734 -3.128 1.00 39.84 109 ARG A CA 1
ATOM 880 C C . ARG A 1 109 ? 0.803 -8.697 -2.024 1.00 39.84 109 ARG A C 1
ATOM 882 O O . ARG A 1 109 ? 1.548 -8.899 -1.074 1.00 39.84 109 ARG A O 1
ATOM 889 N N . LEU A 1 110 ? 0.042 -7.616 -2.140 1.00 39.97 110 LEU A N 1
ATOM 890 C CA . LEU A 1 110 ? -0.276 -6.770 -0.998 1.00 39.97 110 LEU A CA 1
ATOM 891 C C . LEU A 1 110 ? -1.366 -7.501 -0.207 1.00 39.97 110 LEU A C 1
ATOM 893 O O . LEU A 1 110 ? -2.479 -7.670 -0.708 1.00 39.97 110 LEU A O 1
ATOM 897 N N . VAL A 1 111 ? -1.023 -7.990 0.983 1.00 48.47 111 VAL A N 1
ATOM 898 C CA . VAL A 1 111 ? -1.998 -8.521 1.939 1.00 48.47 111 VAL A CA 1
ATOM 899 C C . VAL A 1 111 ? -2.108 -7.486 3.043 1.00 48.47 111 VAL A C 1
ATOM 901 O O . VAL A 1 111 ? -1.191 -7.304 3.843 1.00 48.47 111 VAL A O 1
ATOM 904 N N . ILE A 1 112 ? -3.222 -6.769 3.011 1.00 49.81 112 ILE A N 1
ATOM 905 C CA . ILE A 1 112 ? -3.652 -5.863 4.070 1.00 49.81 112 ILE A CA 1
ATOM 906 C C . ILE A 1 112 ? -4.454 -6.692 5.069 1.00 49.81 112 ILE A C 1
ATOM 908 O O . ILE A 1 112 ? -5.307 -7.480 4.595 1.00 49.81 112 ILE A O 1
#

Radius of gyration: 15.75 Å; Cα contacts (8 Å, |Δi|>4): 101; chains: 1; bounding box: 44×24×36 Å

Mean predicted aligned error: 12.72 Å

Solvent-accessible surface area (backbone atoms only — not comparable to full-atom values): 7628 Å² total; per-residue (Å²): 134,84,70,92,60,82,66,46,78,46,80,48,96,92,52,69,47,77,53,56,55,66,61,68,55,50,71,72,51,59,65,50,69,36,63,65,76,47,78,50,76,87,82,60,75,57,53,75,59,92,86,46,62,39,68,63,60,63,71,64,46,52,56,51,50,53,52,43,51,52,47,54,57,46,22,37,26,99,83,42,74,85,85,80,91,87,80,94,85,84,92,78,94,70,96,59,102,67,86,90,80,84,93,83,86,90,68,90,50,76,50,108

InterPro domains:
  IPR002052 DNA methylase, N-6 adenine-specific, conserved site [PS00092] (37-43)
  IPR002941 DNA methylase N-4/N-6 [PF01555] (34-81)
  IPR029063 S-adenosyl-L-methionine-dependent methyltransferase superfamily [G3DSA:3.40.50.150] (6-107)
  IPR029063 S-adenos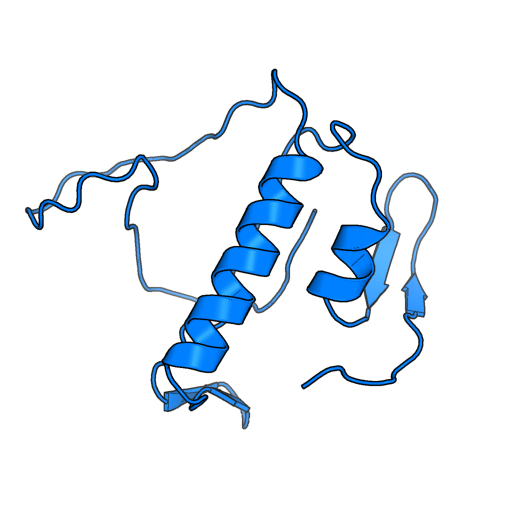yl-L-methionine-dependent methyltransferase superfamily [SSF53335] (16-85)

Foldseek 3Di:
DADPDDWDWDDDPVDIDIRHDQLVVLVVAAFQADQDKDADDDPQPQDDDPNDGRPDDPVVVVVVVVSNVVSVNRRHHPPRDDDDDDDDDDDDDDPDPDDDDDDDDDDHDTDD

Organism: Escherichia coli (NCBI:txid562)

Secondary structure (DSSP, 8-state):
----PPPEEEEETTEEEEES-HHHHHTTSPTT-BS--B------S--EETTEE----HHHHHHHHHHHHHHHHHHB-TT----------------SSS------------B-